Protein AF-A0A2C9M074-F1 (afdb_monomer_lite)

Sequence (110 aa):
RHGRFTGSSGLQLAYLSGLESSANKGDDCTFTADDGYSLIAPIANDPSYKGIDILMTSQWPKDVEKYGSPANRSQELYPSSTCIAEVARVLRPRYHFAGLEDVFYERQPY

Structure (mmCIF, N/CA/C/O backbone):
data_AF-A0A2C9M074-F1
#
_entry.id   AF-A0A2C9M074-F1
#
loop_
_atom_site.group_PDB
_atom_site.id
_atom_site.type_symbol
_atom_site.label_atom_id
_atom_site.label_alt_id
_atom_site.label_comp_id
_atom_site.label_asym_id
_atom_site.label_entity_id
_atom_site.label_seq_id
_atom_site.pdbx_PDB_ins_code
_atom_site.Cartn_x
_atom_site.Cartn_y
_atom_site.Cartn_z
_atom_site.occupancy
_atom_site.B_iso_or_equiv
_atom_site.auth_seq_id
_atom_site.auth_comp_id
_atom_site.auth_asym_id
_atom_site.auth_atom_id
_atom_site.pdbx_PDB_model_num
ATOM 1 N N . ARG A 1 1 ? -3.291 8.872 -7.496 1.00 84.38 1 ARG A N 1
ATOM 2 C CA . ARG A 1 1 ? -4.619 9.010 -6.808 1.00 84.38 1 ARG A CA 1
ATOM 3 C C . ARG A 1 1 ? -4.641 8.135 -5.558 1.00 84.38 1 ARG A C 1
ATOM 5 O O . ARG A 1 1 ? -4.130 7.023 -5.628 1.00 84.38 1 ARG A O 1
ATOM 12 N N . HIS A 1 2 ? -5.246 8.583 -4.457 1.00 93.94 2 HIS A N 1
ATOM 13 C CA . HIS A 1 2 ? -5.258 7.842 -3.190 1.00 93.94 2 HIS A CA 1
ATOM 14 C C . HIS A 1 2 ? -6.562 8.050 -2.407 1.00 93.94 2 HIS A C 1
ATOM 16 O O . HIS A 1 2 ? -7.305 8.999 -2.662 1.00 93.94 2 HIS A O 1
ATOM 22 N N . GLY A 1 3 ? -6.842 7.182 -1.435 1.00 95.81 3 GLY A N 1
ATOM 23 C CA . GLY A 1 3 ? -7.982 7.376 -0.543 1.00 95.81 3 GLY A CA 1
ATOM 24 C C . GLY A 1 3 ? -8.226 6.230 0.428 1.00 95.81 3 GLY A C 1
ATOM 25 O O . GLY A 1 3 ? -7.659 5.145 0.302 1.00 95.81 3 GLY A O 1
ATOM 26 N N . ARG A 1 4 ? -9.102 6.496 1.401 1.00 95.50 4 ARG A N 1
ATOM 27 C CA . ARG A 1 4 ? -9.618 5.517 2.362 1.00 95.50 4 ARG A CA 1
ATOM 28 C C . ARG A 1 4 ? -11.130 5.430 2.237 1.00 95.50 4 ARG A C 1
ATOM 30 O O . ARG A 1 4 ? -11.798 6.446 2.064 1.00 95.50 4 ARG A O 1
ATOM 37 N N . PHE A 1 5 ? -11.653 4.223 2.349 1.00 95.81 5 PHE A N 1
ATOM 38 C CA . PHE A 1 5 ? -13.071 3.927 2.264 1.00 95.81 5 PHE A CA 1
ATOM 39 C C . PHE A 1 5 ? -13.461 2.962 3.380 1.00 95.81 5 PHE A C 1
ATOM 41 O O . PHE A 1 5 ? -12.747 1.997 3.649 1.00 95.81 5 PHE A O 1
ATOM 48 N N . THR A 1 6 ? -14.608 3.217 4.004 1.00 96.38 6 THR A N 1
ATOM 49 C CA . THR A 1 6 ? -15.212 2.317 4.987 1.00 96.38 6 THR A CA 1
ATOM 50 C C . THR A 1 6 ? -16.574 1.896 4.459 1.00 96.38 6 THR A C 1
ATOM 52 O O . THR A 1 6 ? -17.449 2.737 4.253 1.00 96.38 6 THR A O 1
ATOM 55 N N . GLY A 1 7 ? -16.744 0.599 4.216 1.00 95.50 7 GLY A N 1
ATOM 56 C CA . GLY A 1 7 ? -18.016 0.024 3.792 1.00 95.50 7 GLY A CA 1
ATOM 57 C C . GLY A 1 7 ? -19.039 -0.033 4.927 1.00 95.50 7 GLY A C 1
ATOM 58 O O . GLY A 1 7 ? -18.709 0.111 6.103 1.00 95.50 7 GLY A O 1
ATOM 59 N N . SER A 1 8 ? -20.297 -0.313 4.586 1.00 95.44 8 SER A N 1
ATOM 60 C CA . SER A 1 8 ? -21.400 -0.426 5.555 1.00 95.44 8 SER A CA 1
ATOM 61 C C . SER A 1 8 ? -21.234 -1.576 6.555 1.00 95.44 8 SER A C 1
ATOM 63 O O . SER A 1 8 ? -21.764 -1.503 7.659 1.00 95.44 8 SER A O 1
ATOM 65 N N . SER A 1 9 ? -20.477 -2.618 6.199 1.00 95.69 9 SER A N 1
ATOM 66 C CA . SER A 1 9 ? -20.116 -3.725 7.095 1.00 95.69 9 SER A CA 1
ATOM 67 C C . SER A 1 9 ? -18.997 -3.378 8.084 1.00 95.69 9 SER A C 1
ATOM 69 O O . SER A 1 9 ? -18.645 -4.209 8.916 1.00 95.69 9 SER A O 1
ATOM 71 N N . GLY A 1 10 ? -18.403 -2.186 7.972 1.00 95.00 10 GLY A N 1
ATOM 72 C CA . GLY A 1 10 ? -17.193 -1.808 8.698 1.00 95.00 10 GLY A CA 1
ATOM 73 C C . GLY A 1 10 ? -15.890 -2.221 8.007 1.00 95.00 10 GLY A C 1
ATOM 74 O O . GLY A 1 10 ? -14.831 -1.907 8.540 1.00 95.00 10 GLY A O 1
ATOM 75 N N . LEU A 1 11 ? -15.947 -2.867 6.831 1.00 96.50 11 LEU A N 1
ATOM 76 C CA . LEU A 1 11 ? -14.762 -3.185 6.022 1.00 96.50 11 LEU A CA 1
ATOM 77 C C . LEU A 1 11 ? -13.990 -1.905 5.683 1.00 96.50 11 LEU A C 1
ATOM 79 O O . LEU A 1 11 ? -14.562 -0.979 5.102 1.00 96.50 11 LEU A O 1
ATOM 83 N N . GLN A 1 12 ? -12.697 -1.876 5.987 1.00 97.31 12 GLN A N 1
ATOM 84 C CA . GLN A 1 12 ? -11.831 -0.736 5.707 1.00 97.31 12 GLN A CA 1
ATOM 85 C C . GLN A 1 12 ? -10.879 -1.034 4.541 1.00 97.31 12 GLN A C 1
ATOM 87 O O . GLN A 1 12 ? -10.148 -2.023 4.548 1.00 97.31 12 GLN A O 1
ATOM 92 N N . LEU A 1 13 ? -10.864 -0.144 3.551 1.00 97.31 13 LEU A N 1
ATOM 93 C CA . LEU A 1 13 ? -10.033 -0.217 2.349 1.00 97.31 13 LEU A CA 1
ATOM 94 C C . LEU A 1 13 ? -9.211 1.066 2.204 1.00 97.31 13 LEU A C 1
ATOM 96 O O . LEU A 1 13 ? -9.737 2.169 2.361 1.00 97.31 13 LEU A O 1
ATOM 100 N N . ALA A 1 14 ? -7.935 0.935 1.861 1.00 97.75 14 ALA A N 1
ATOM 101 C CA . ALA A 1 14 ? -7.113 2.039 1.383 1.00 97.75 14 ALA A CA 1
ATOM 102 C C . ALA A 1 14 ? -6.549 1.708 0.007 1.00 97.75 14 ALA A C 1
ATOM 104 O O . ALA A 1 14 ? -6.297 0.545 -0.310 1.00 97.75 14 ALA A O 1
ATOM 105 N N . TYR A 1 15 ? -6.314 2.741 -0.794 1.00 97.44 15 TYR A N 1
ATOM 106 C CA . TYR A 1 15 ? -5.626 2.580 -2.062 1.00 97.44 15 TYR A CA 1
ATOM 107 C C . TYR A 1 15 ? -4.635 3.711 -2.336 1.00 97.44 15 TYR A C 1
ATOM 109 O O . TYR A 1 15 ? -4.861 4.859 -1.941 1.00 97.44 15 TYR A O 1
ATOM 117 N N . LEU A 1 16 ? -3.556 3.372 -3.042 1.00 96.62 16 LEU A N 1
ATOM 118 C CA . LEU A 1 16 ? -2.564 4.304 -3.578 1.00 96.62 16 LEU A CA 1
ATOM 119 C C . LEU A 1 16 ? -2.190 3.862 -4.999 1.00 96.62 16 LEU A C 1
ATOM 121 O O . LEU A 1 16 ? -1.502 2.865 -5.204 1.00 96.62 16 LEU A O 1
ATOM 125 N N . SER A 1 17 ? -2.713 4.586 -5.984 1.00 93.38 17 SER A N 1
ATOM 126 C CA . SER A 1 17 ? -2.609 4.259 -7.406 1.00 93.38 17 SER A CA 1
ATOM 127 C C . SER A 1 17 ? -1.599 5.155 -8.112 1.00 93.38 17 SER A C 1
ATOM 129 O O . SER A 1 17 ? -1.647 6.379 -7.946 1.00 93.38 17 SER A O 1
ATOM 131 N N . GLY A 1 18 ? -0.799 4.541 -8.984 1.00 92.88 18 GLY A N 1
ATOM 132 C CA . GLY A 1 18 ? 0.210 5.184 -9.827 1.00 92.88 18 GLY A CA 1
ATOM 133 C C . GLY A 1 18 ? 1.624 4.650 -9.582 1.00 92.88 18 GLY A C 1
ATOM 134 O O . GLY A 1 18 ? 1.821 3.741 -8.777 1.00 92.88 18 GLY A O 1
ATOM 135 N N . LEU A 1 19 ? 2.598 5.234 -10.277 1.00 92.75 19 LEU A N 1
ATOM 136 C CA . LEU A 1 19 ? 4.028 5.045 -10.023 1.00 92.75 19 LEU A CA 1
ATOM 137 C C . LEU A 1 19 ? 4.565 6.112 -9.061 1.00 92.75 19 LEU A C 1
ATOM 139 O O . LEU A 1 19 ? 4.226 7.288 -9.198 1.00 92.75 19 LEU A O 1
ATOM 143 N N . GLU A 1 20 ? 5.425 5.713 -8.127 1.00 93.56 20 GLU A N 1
ATOM 144 C CA . GLU A 1 20 ? 6.160 6.616 -7.243 1.00 93.56 20 GLU A CA 1
ATOM 145 C C . GLU A 1 20 ? 7.022 7.548 -8.095 1.00 93.56 20 GLU A C 1
ATOM 147 O O . GLU A 1 20 ? 7.891 7.105 -8.848 1.00 93.56 20 GLU A O 1
ATOM 152 N N . SER A 1 21 ? 6.769 8.847 -7.973 1.00 91.00 21 SER A N 1
ATOM 153 C CA . SER A 1 21 ? 7.519 9.888 -8.661 1.00 91.00 21 SER A CA 1
ATOM 154 C C . SER A 1 21 ? 8.210 10.797 -7.654 1.00 91.00 21 SER A C 1
ATOM 156 O O . SER A 1 21 ? 7.634 11.188 -6.639 1.00 91.00 21 SER A O 1
ATOM 158 N N . SER A 1 22 ? 9.448 11.178 -7.966 1.00 81.94 22 SER A N 1
ATOM 159 C CA . SER A 1 22 ? 10.190 12.207 -7.233 1.00 81.94 22 SER A CA 1
ATOM 160 C C . SER A 1 22 ? 9.831 13.632 -7.675 1.00 81.94 22 SER A C 1
ATOM 162 O O . SER A 1 22 ? 10.427 14.590 -7.188 1.00 81.94 22 SER A O 1
ATOM 164 N N . ALA A 1 23 ? 8.921 13.794 -8.642 1.00 77.31 23 ALA A N 1
ATOM 165 C CA . ALA A 1 23 ? 8.496 15.103 -9.119 1.00 77.31 23 ALA A CA 1
ATOM 166 C C . ALA A 1 23 ? 7.514 15.771 -8.142 1.00 77.31 23 ALA A C 1
ATOM 168 O O . ALA A 1 23 ? 6.652 15.123 -7.556 1.00 77.31 23 ALA A O 1
ATOM 169 N N . ASN A 1 24 ? 7.594 17.101 -8.034 1.00 65.81 24 ASN A N 1
ATOM 170 C CA . ASN A 1 24 ? 6.729 17.907 -7.156 1.00 65.81 24 ASN A CA 1
ATOM 171 C C . ASN A 1 24 ? 5.257 17.970 -7.615 1.00 65.81 24 ASN A C 1
ATOM 173 O O . ASN A 1 24 ? 4.409 18.490 -6.893 1.00 65.81 24 ASN A O 1
ATOM 177 N N . LYS A 1 25 ? 4.947 17.495 -8.827 1.00 65.31 25 LYS A N 1
ATOM 178 C CA . LYS A 1 25 ? 3.582 17.337 -9.338 1.00 65.31 25 LYS A CA 1
ATOM 179 C C . LYS A 1 25 ? 3.444 15.944 -9.933 1.00 65.31 25 LYS A C 1
ATOM 181 O O . LYS A 1 25 ? 4.244 15.567 -10.784 1.00 65.31 25 LYS A O 1
ATOM 186 N N . GLY A 1 26 ? 2.442 15.208 -9.461 1.00 62.44 26 GLY A N 1
ATOM 187 C CA . GLY A 1 26 ? 2.045 13.943 -10.059 1.00 62.44 26 GLY A CA 1
ATOM 188 C C . GLY A 1 26 ? 1.343 14.177 -11.396 1.00 62.44 26 GLY A C 1
ATOM 189 O O . GLY A 1 26 ? 0.492 15.060 -11.506 1.00 62.44 26 GLY A O 1
ATOM 190 N N . ASP A 1 27 ? 1.714 13.382 -12.390 1.00 75.69 27 ASP A N 1
ATOM 191 C CA . ASP A 1 27 ? 0.953 13.190 -13.623 1.00 75.69 27 ASP A CA 1
ATOM 192 C C . ASP A 1 27 ? -0.254 12.272 -13.337 1.00 75.69 27 ASP A C 1
ATOM 194 O O . ASP A 1 27 ? -0.375 11.698 -12.252 1.00 75.69 27 ASP A O 1
ATOM 198 N N . ASP A 1 28 ? -1.138 12.067 -14.319 1.00 79.19 28 ASP A N 1
ATOM 199 C CA . ASP A 1 28 ? -2.372 11.274 -14.151 1.00 79.19 28 ASP A CA 1
ATOM 200 C C . ASP A 1 28 ? -2.145 9.841 -13.623 1.00 79.19 28 ASP A C 1
ATOM 202 O O . ASP A 1 28 ? -3.028 9.262 -12.980 1.00 79.19 28 ASP A O 1
ATOM 206 N N . CYS A 1 29 ? -0.954 9.283 -13.863 1.00 86.94 29 CYS A N 1
ATOM 207 C CA . CYS A 1 29 ? -0.575 7.912 -13.520 1.00 86.94 29 CYS A CA 1
ATOM 208 C C . CYS A 1 29 ? 0.540 7.820 -12.464 1.00 86.94 29 CYS A C 1
ATOM 210 O O . CYS A 1 29 ? 1.145 6.755 -12.319 1.00 86.94 29 CYS A O 1
ATOM 212 N N . THR A 1 30 ? 0.838 8.894 -11.726 1.00 93.06 30 THR A N 1
ATOM 213 C CA . THR A 1 30 ? 1.864 8.880 -10.671 1.00 93.06 30 THR A CA 1
ATOM 214 C C . THR A 1 30 ? 1.310 9.294 -9.308 1.00 93.06 30 THR A C 1
ATOM 216 O O . THR A 1 30 ? 0.177 9.769 -9.180 1.00 93.06 30 THR A O 1
ATOM 219 N N . PHE A 1 31 ? 2.086 9.027 -8.262 1.00 93.69 31 PHE A N 1
ATOM 220 C CA . PHE A 1 31 ? 1.847 9.535 -6.915 1.00 93.69 31 PHE A CA 1
ATOM 221 C C . PHE A 1 31 ? 3.158 10.051 -6.316 1.00 93.69 31 PHE A C 1
ATOM 223 O O . PHE A 1 31 ? 4.247 9.634 -6.722 1.00 93.69 31 PHE A O 1
ATOM 230 N N . THR A 1 32 ? 3.052 10.955 -5.347 1.00 93.88 32 THR A N 1
ATOM 231 C CA . THR A 1 32 ? 4.201 11.545 -4.646 1.00 93.88 32 THR A CA 1
ATOM 232 C C . THR A 1 32 ? 4.286 11.065 -3.197 1.00 93.88 32 THR A C 1
ATOM 234 O O . THR A 1 32 ? 3.374 10.430 -2.661 1.00 93.88 32 THR A O 1
ATOM 237 N N . ALA A 1 33 ? 5.388 11.394 -2.522 1.00 93.06 33 ALA A N 1
ATOM 238 C CA . ALA A 1 33 ? 5.533 11.117 -1.094 1.00 93.06 33 ALA A CA 1
ATOM 239 C C . ALA A 1 33 ? 4.439 11.798 -0.245 1.00 93.06 33 ALA A C 1
ATOM 241 O O . ALA A 1 33 ? 4.006 11.225 0.755 1.00 93.06 33 ALA A O 1
ATOM 242 N N . ASP A 1 34 ? 3.954 12.972 -0.665 1.00 93.50 34 ASP A N 1
ATOM 243 C CA . ASP A 1 34 ? 2.884 13.703 0.022 1.00 93.50 34 ASP A CA 1
ATOM 244 C C . ASP A 1 34 ? 1.549 12.950 -0.045 1.00 93.50 34 ASP A C 1
ATOM 246 O O . ASP A 1 34 ? 0.830 12.884 0.955 1.00 93.50 34 ASP A O 1
ATOM 250 N N . ASP A 1 35 ? 1.244 12.312 -1.182 1.00 94.25 35 ASP A N 1
ATOM 251 C CA . ASP A 1 35 ? 0.059 11.460 -1.332 1.00 94.25 35 ASP A CA 1
ATOM 252 C C . ASP A 1 35 ? 0.094 10.306 -0.318 1.00 94.25 35 ASP A C 1
ATOM 254 O O . ASP A 1 35 ? -0.876 10.069 0.408 1.00 94.25 35 ASP A O 1
ATOM 258 N N . GLY A 1 36 ? 1.240 9.622 -0.218 1.00 95.06 36 GLY A N 1
ATOM 259 C CA . GLY A 1 36 ? 1.456 8.549 0.752 1.00 95.06 36 GLY A CA 1
ATOM 260 C C . GLY A 1 36 ? 1.378 9.039 2.199 1.00 95.06 36 GLY A C 1
ATOM 261 O O . GLY A 1 36 ? 0.705 8.418 3.024 1.00 95.06 36 GLY A O 1
ATOM 262 N N . TYR A 1 37 ? 2.001 10.183 2.502 1.00 95.00 37 TYR A N 1
ATOM 263 C CA . TYR A 1 37 ? 1.967 10.791 3.832 1.00 95.00 37 TYR A CA 1
ATOM 264 C C . TYR A 1 37 ? 0.545 11.182 4.244 1.00 95.00 37 TYR A C 1
A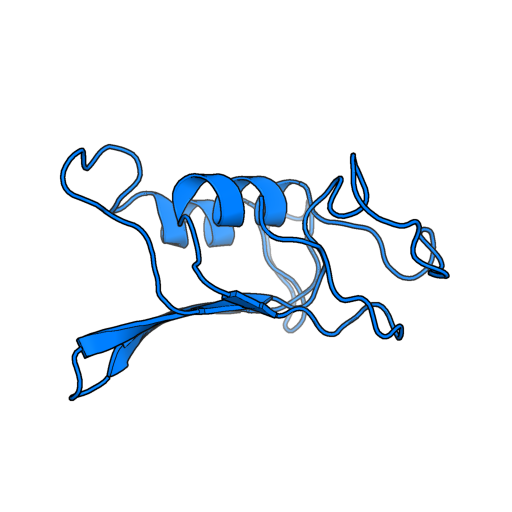TOM 266 O O . TYR A 1 37 ? 0.118 10.861 5.352 1.00 95.00 37 TYR A O 1
ATOM 274 N N . SER A 1 38 ? -0.224 11.808 3.351 1.00 95.12 38 SER A N 1
ATOM 275 C CA . SER A 1 38 ? -1.606 12.218 3.626 1.00 95.12 38 SER A CA 1
ATOM 276 C C . SER A 1 38 ? -2.513 11.033 3.986 1.00 95.12 38 SER A C 1
ATOM 278 O O . SER A 1 38 ? -3.431 11.170 4.798 1.00 95.12 38 SER A O 1
ATOM 280 N N . LEU A 1 39 ? -2.225 9.848 3.434 1.00 95.19 39 LEU A N 1
ATOM 281 C CA . LEU A 1 39 ? -2.968 8.619 3.692 1.00 95.19 39 LEU A CA 1
ATOM 282 C C . LEU A 1 39 ? -2.723 8.074 5.110 1.00 95.19 39 LEU A C 1
ATOM 284 O O . LEU A 1 39 ? -3.641 7.522 5.727 1.00 95.19 39 LEU A O 1
ATOM 288 N N . ILE A 1 40 ? -1.498 8.233 5.624 1.00 96.31 40 ILE A N 1
ATOM 289 C CA . ILE A 1 40 ? -1.052 7.655 6.902 1.00 96.31 40 ILE A CA 1
ATOM 290 C C . ILE A 1 40 ? -1.050 8.650 8.067 1.00 96.31 40 ILE A C 1
ATOM 292 O O . ILE A 1 40 ? -1.243 8.237 9.211 1.00 96.31 40 ILE A O 1
ATOM 296 N N . ALA A 1 41 ? -0.882 9.948 7.805 1.00 95.56 41 ALA A N 1
ATOM 297 C CA . ALA A 1 41 ? -0.782 10.990 8.827 1.00 95.56 41 ALA A CA 1
ATOM 298 C C . ALA A 1 41 ? -1.933 10.974 9.854 1.00 95.56 41 ALA A C 1
ATOM 300 O O . ALA A 1 41 ? -1.642 11.106 11.045 1.00 95.56 41 ALA A O 1
ATOM 301 N N . PRO A 1 42 ? -3.206 10.721 9.473 1.00 92.44 42 PRO A N 1
ATOM 302 C CA . PRO A 1 42 ? -4.309 10.678 10.435 1.00 92.44 42 PRO A CA 1
ATOM 303 C C . PRO A 1 42 ? -4.223 9.545 11.468 1.00 92.44 42 PRO A C 1
ATOM 305 O O . PRO A 1 42 ? -4.913 9.609 12.479 1.00 92.44 42 PRO A O 1
ATOM 308 N N . ILE A 1 43 ? -3.432 8.494 11.213 1.00 93.31 43 ILE A N 1
ATOM 309 C CA . ILE A 1 43 ? -3.363 7.290 12.065 1.00 93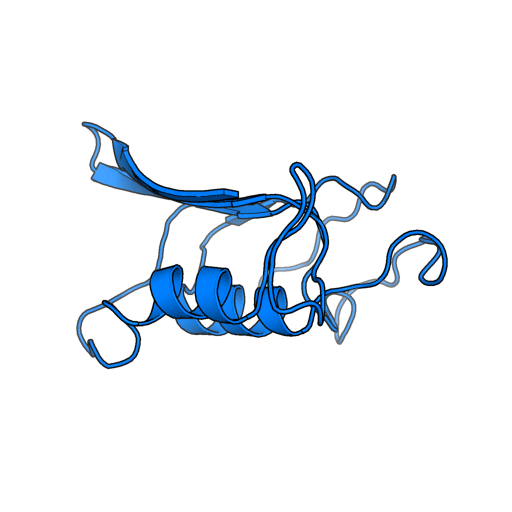.31 43 ILE A CA 1
ATOM 310 C C . ILE A 1 43 ? -1.955 6.966 12.570 1.00 93.31 43 ILE A C 1
ATOM 312 O O . ILE A 1 43 ? -1.805 6.089 13.416 1.00 93.31 43 ILE A O 1
ATOM 316 N N . ALA A 1 44 ? -0.920 7.660 12.087 1.00 90.38 44 ALA A N 1
ATOM 317 C CA . ALA A 1 44 ? 0.475 7.333 12.385 1.00 90.38 44 ALA A CA 1
ATOM 318 C C . ALA A 1 44 ? 0.797 7.355 13.891 1.00 90.38 44 ALA A C 1
ATOM 320 O O . ALA A 1 44 ? 1.613 6.563 14.355 1.00 90.38 44 ALA A O 1
ATOM 321 N N . ASN A 1 45 ? 0.119 8.223 14.647 1.00 90.00 45 ASN A N 1
ATOM 322 C CA . ASN A 1 45 ? 0.305 8.393 16.090 1.00 90.00 45 ASN A CA 1
ATOM 323 C C . ASN A 1 45 ? -0.883 7.880 16.921 1.00 90.00 45 ASN A C 1
ATOM 325 O O . ASN A 1 45 ? -0.967 8.187 18.108 1.00 90.00 45 ASN A O 1
ATOM 329 N N . ASP A 1 46 ? -1.808 7.127 16.320 1.00 92.88 46 ASP A N 1
ATOM 330 C CA . ASP A 1 46 ? -2.964 6.575 17.027 1.00 92.88 46 ASP A CA 1
ATOM 331 C C . ASP A 1 46 ? -2.628 5.186 17.614 1.00 92.88 46 ASP A C 1
ATOM 333 O O . ASP A 1 46 ? -2.544 4.201 16.868 1.00 92.88 46 ASP A O 1
ATOM 337 N N . PRO A 1 47 ? -2.462 5.054 18.948 1.00 90.75 47 PRO A N 1
ATOM 338 C CA . PRO A 1 47 ? -2.150 3.770 19.578 1.00 90.75 47 PR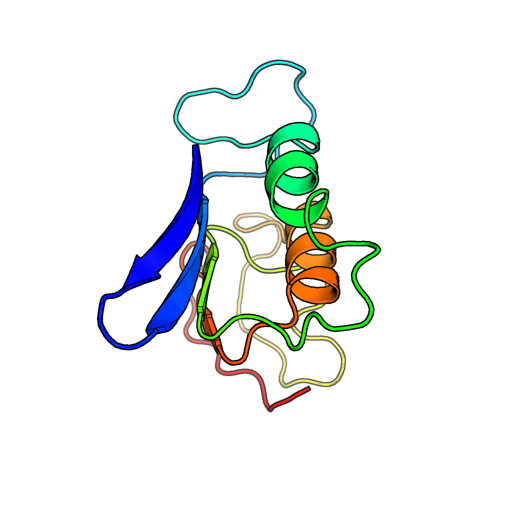O A CA 1
ATOM 339 C C . PRO A 1 47 ? -3.330 2.786 19.538 1.00 90.75 47 PRO A C 1
ATOM 341 O O . PRO A 1 47 ? -3.144 1.579 19.722 1.00 90.75 47 PRO A O 1
ATOM 344 N N . SER A 1 48 ? -4.551 3.277 19.309 1.00 93.88 48 SER A N 1
ATOM 345 C CA . SER A 1 48 ? -5.750 2.449 19.198 1.00 93.88 48 SER A CA 1
ATOM 346 C C . SER A 1 48 ? -5.913 1.840 17.804 1.00 93.88 48 SER A C 1
ATOM 348 O O . SER A 1 48 ? -6.569 0.802 17.672 1.00 93.88 48 SER A O 1
ATOM 350 N N . TYR A 1 49 ? -5.253 2.409 16.787 1.00 94.38 49 TYR A N 1
ATOM 351 C CA . TYR A 1 49 ? -5.318 1.926 15.413 1.00 94.38 49 TYR A CA 1
ATOM 352 C C . TYR A 1 49 ? -4.771 0.493 15.308 1.00 94.38 49 TYR A C 1
ATOM 354 O O . TYR A 1 49 ? -3.635 0.198 15.702 1.00 94.38 49 TYR A O 1
ATOM 362 N N . LYS A 1 50 ? -5.600 -0.421 14.787 1.00 93.38 50 LYS A N 1
ATOM 363 C CA . LYS A 1 50 ? -5.298 -1.863 14.682 1.00 93.38 50 LYS A CA 1
ATOM 364 C C . LYS A 1 50 ? -4.850 -2.308 13.296 1.00 93.38 50 LYS A C 1
ATOM 366 O O . LYS A 1 50 ? -4.330 -3.411 13.174 1.00 93.38 50 LYS A O 1
ATOM 371 N N . GLY A 1 51 ? -5.013 -1.455 12.295 1.00 95.06 51 GLY A N 1
ATOM 372 C CA . GLY A 1 51 ? -4.722 -1.762 10.905 1.00 95.06 51 GLY A CA 1
ATOM 373 C C . GLY A 1 51 ? -5.945 -1.582 10.014 1.00 95.06 51 GLY A C 1
ATOM 374 O O . GLY A 1 51 ? -6.970 -1.070 10.464 1.00 95.06 51 GLY A O 1
ATOM 375 N N . ILE A 1 52 ? -5.815 -2.008 8.761 1.00 96.50 52 ILE A N 1
ATOM 376 C CA . ILE A 1 52 ? -6.862 -1.941 7.737 1.00 96.50 52 ILE A CA 1
ATOM 377 C C . ILE A 1 52 ? -7.124 -3.329 7.149 1.00 96.50 52 ILE A C 1
ATOM 379 O O . ILE A 1 52 ? -6.241 -4.186 7.175 1.00 96.50 52 ILE A O 1
ATOM 383 N N . ASP A 1 53 ? -8.317 -3.584 6.613 1.00 97.06 53 ASP A N 1
ATOM 384 C CA . ASP A 1 53 ? -8.601 -4.897 6.029 1.00 97.06 53 ASP A CA 1
ATOM 385 C C . ASP A 1 53 ? -7.872 -5.084 4.697 1.00 97.06 53 ASP A C 1
ATOM 387 O O . ASP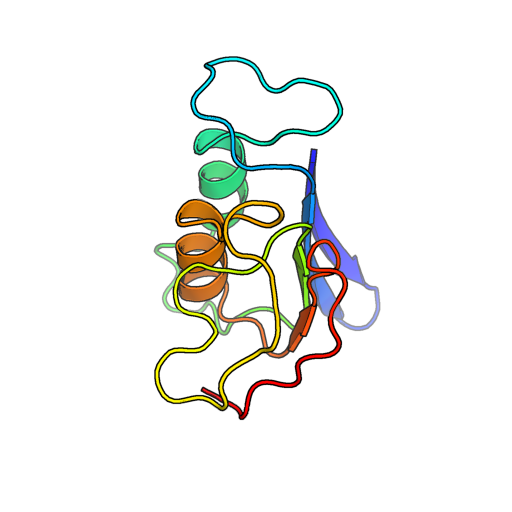 A 1 53 ? -7.243 -6.120 4.480 1.00 97.06 53 ASP A O 1
ATOM 391 N N . ILE A 1 54 ? -7.920 -4.080 3.818 1.00 97.38 54 ILE A N 1
ATOM 392 C CA . ILE A 1 54 ? -7.347 -4.177 2.474 1.00 97.38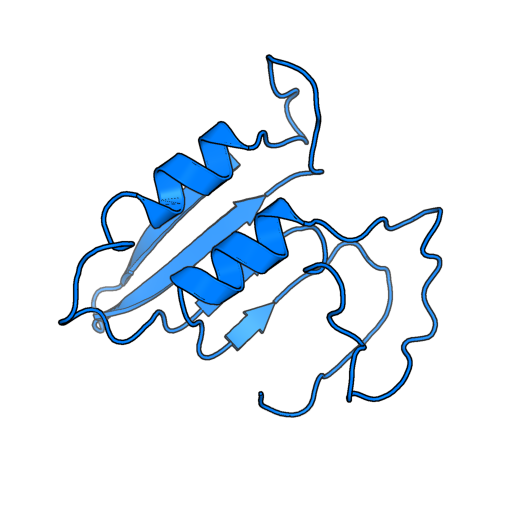 54 ILE A CA 1
ATOM 393 C C . ILE A 1 54 ? -6.541 -2.919 2.140 1.00 97.38 54 ILE A C 1
ATOM 395 O O . ILE A 1 54 ? -7.020 -1.793 2.291 1.00 97.38 54 ILE A O 1
ATOM 399 N N . LEU A 1 55 ? -5.328 -3.119 1.631 1.00 97.88 55 LEU A N 1
ATOM 400 C CA . LEU A 1 55 ? -4.542 -2.110 0.927 1.00 97.88 55 LEU A CA 1
ATOM 401 C C . LEU A 1 55 ? -4.411 -2.514 -0.545 1.00 97.88 55 LEU A C 1
ATOM 403 O O . LEU A 1 55 ? -4.019 -3.638 -0.850 1.00 97.88 55 LEU A O 1
ATOM 407 N N . MET A 1 56 ? -4.722 -1.595 -1.455 1.00 97.75 56 MET A N 1
ATOM 408 C CA . MET A 1 56 ? -4.526 -1.774 -2.894 1.00 97.75 56 MET A CA 1
ATOM 409 C C . MET A 1 56 ? -3.500 -0.778 -3.418 1.00 97.75 56 MET A C 1
ATOM 411 O O . MET A 1 56 ? -3.644 0.430 -3.222 1.00 97.75 56 MET A O 1
ATOM 415 N N . THR A 1 57 ? -2.488 -1.258 -4.126 1.00 97.38 57 THR A N 1
ATOM 416 C CA . THR A 1 57 ? -1.502 -0.389 -4.768 1.00 97.38 57 THR A CA 1
ATOM 417 C C . THR A 1 57 ? -1.245 -0.782 -6.209 1.00 97.38 57 THR A C 1
ATOM 419 O O . THR A 1 57 ? -1.594 -1.877 -6.638 1.00 97.38 57 THR A O 1
ATOM 422 N N . SER A 1 58 ? -0.664 0.125 -6.991 1.00 95.50 58 SER A N 1
ATOM 423 C CA . SER A 1 58 ? -0.166 -0.248 -8.317 1.00 95.50 58 SER A CA 1
ATOM 424 C C . SER A 1 58 ? 1.155 -1.004 -8.180 1.00 95.50 58 SER A C 1
ATOM 426 O O . SER A 1 58 ? 1.213 -2.167 -8.558 1.00 95.50 58 SER A O 1
ATOM 428 N N . GLN A 1 59 ? 2.170 -0.373 -7.579 1.00 95.25 59 GLN A N 1
ATOM 429 C CA . GLN A 1 59 ? 3.488 -0.978 -7.365 1.00 95.25 59 GLN A CA 1
ATOM 430 C C . GLN A 1 59 ? 3.554 -1.835 -6.096 1.00 95.25 59 GLN A C 1
ATOM 432 O O . GLN A 1 59 ? 2.830 -1.612 -5.119 1.00 95.25 59 GLN A O 1
ATOM 437 N N . TRP A 1 60 ? 4.509 -2.756 -6.079 1.00 95.44 60 TRP A N 1
ATOM 438 C CA . TRP A 1 60 ? 4.920 -3.517 -4.911 1.00 95.44 60 TRP A CA 1
ATOM 439 C C . TRP A 1 60 ? 5.616 -2.629 -3.878 1.00 95.44 60 TRP A C 1
ATOM 441 O O . TRP A 1 60 ? 6.368 -1.714 -4.244 1.00 95.44 60 TRP A O 1
ATOM 451 N N . PRO A 1 61 ? 5.446 -2.930 -2.577 1.00 95.38 61 PRO A N 1
ATOM 452 C CA . PRO A 1 61 ? 6.310 -2.362 -1.560 1.00 95.38 61 PRO A CA 1
ATOM 453 C C . PRO A 1 61 ? 7.753 -2.815 -1.793 1.00 95.38 61 PRO A C 1
ATOM 455 O O . PRO A 1 61 ? 8.029 -3.941 -2.218 1.00 95.38 61 PRO A O 1
ATOM 458 N N . LYS A 1 62 ? 8.698 -1.931 -1.487 1.00 95.12 62 LYS A N 1
ATOM 459 C CA . LYS A 1 62 ? 10.114 -2.281 -1.413 1.00 95.12 62 LYS A CA 1
ATOM 460 C C . LYS A 1 62 ? 10.326 -3.478 -0.484 1.00 95.12 62 LYS A C 1
ATOM 462 O O . LYS A 1 62 ? 9.696 -3.584 0.565 1.00 95.12 62 LYS A O 1
ATOM 467 N N . ASP A 1 63 ? 11.226 -4.369 -0.894 1.00 92.00 63 ASP A N 1
ATOM 468 C CA . ASP A 1 63 ? 11.628 -5.564 -0.150 1.00 92.00 63 ASP A CA 1
ATOM 469 C C . ASP A 1 63 ? 10.494 -6.577 0.125 1.00 92.00 63 ASP A C 1
ATOM 471 O O . ASP A 1 63 ? 10.614 -7.411 1.021 1.00 92.00 63 ASP A O 1
ATOM 475 N N . VAL A 1 64 ? 9.418 -6.592 -0.676 1.00 91.50 64 VAL A N 1
ATOM 476 C CA . VAL A 1 64 ? 8.306 -7.568 -0.555 1.00 91.50 64 VAL A CA 1
ATOM 477 C C . VAL A 1 64 ? 8.707 -9.029 -0.794 1.00 91.50 64 VAL A C 1
ATOM 479 O O . VAL A 1 64 ? 7.916 -9.949 -0.592 1.00 91.50 64 VAL A O 1
ATOM 482 N N . GLU A 1 65 ? 9.942 -9.277 -1.202 1.00 90.62 65 GLU A N 1
ATOM 483 C CA . GLU A 1 65 ? 10.518 -10.613 -1.393 1.00 90.62 65 GLU A CA 1
ATOM 484 C C . GLU A 1 65 ? 11.460 -10.985 -0.236 1.00 90.62 65 GLU A C 1
ATOM 486 O O . GLU A 1 65 ? 11.837 -12.140 -0.063 1.00 90.62 65 GLU A O 1
ATOM 491 N N . LYS A 1 66 ? 11.810 -10.024 0.629 1.00 89.62 66 LYS A N 1
ATOM 492 C CA . LYS A 1 66 ? 12.721 -10.242 1.755 1.00 89.62 66 LYS A CA 1
ATOM 493 C C . LYS A 1 66 ? 12.120 -11.247 2.731 1.00 89.62 66 LYS A C 1
ATOM 495 O O . LYS A 1 66 ? 11.002 -11.040 3.193 1.00 89.62 66 LYS A O 1
ATOM 500 N N . TYR A 1 67 ? 12.852 -12.312 3.049 1.00 88.31 67 TYR A N 1
ATOM 501 C CA . TYR A 1 67 ? 12.369 -13.445 3.858 1.00 88.31 67 TYR A CA 1
ATOM 502 C C . TYR A 1 67 ? 11.182 -14.220 3.250 1.00 88.31 67 TYR A C 1
ATOM 504 O O . TYR A 1 67 ? 10.591 -15.046 3.935 1.00 88.31 67 TYR A O 1
ATOM 512 N N . GLY A 1 68 ? 10.824 -13.949 1.993 1.00 86.50 68 GLY A N 1
ATOM 513 C CA . GLY A 1 68 ? 9.803 -14.676 1.245 1.00 86.50 68 GLY A CA 1
ATOM 514 C C . GLY A 1 68 ? 10.418 -15.566 0.167 1.00 86.50 68 GLY A C 1
ATOM 515 O O . GLY A 1 68 ? 11.636 -15.740 0.091 1.00 86.50 68 GLY A O 1
ATOM 516 N N . SER A 1 69 ? 9.555 -16.118 -0.687 1.00 88.38 69 SER A N 1
ATOM 517 C CA . SER A 1 69 ? 10.010 -16.771 -1.916 1.00 88.38 69 SER A CA 1
ATOM 518 C C . SER A 1 69 ? 10.476 -15.712 -2.924 1.00 88.38 69 SER A C 1
ATOM 520 O O . SER A 1 69 ? 9.918 -14.617 -2.943 1.00 88.38 69 SER A O 1
ATOM 522 N N . PRO A 1 70 ? 11.481 -15.997 -3.763 1.00 88.19 70 PRO A N 1
ATOM 523 C CA . PRO A 1 70 ? 11.847 -15.090 -4.846 1.00 88.19 70 PRO A CA 1
ATOM 524 C C . PRO A 1 70 ? 10.716 -15.016 -5.883 1.00 88.19 70 PRO A C 1
ATOM 526 O O . PRO A 1 70 ? 10.123 -16.045 -6.221 1.00 88.19 70 PRO A O 1
ATOM 529 N N . ALA A 1 71 ? 10.432 -13.825 -6.409 1.00 88.44 71 ALA A N 1
ATOM 530 C CA . ALA A 1 71 ? 9.511 -13.645 -7.525 1.00 88.44 71 ALA A CA 1
ATOM 531 C C . ALA A 1 71 ? 10.279 -13.555 -8.850 1.00 88.44 71 ALA A C 1
ATOM 533 O O . ALA A 1 71 ? 11.342 -12.942 -8.943 1.00 88.44 71 ALA A O 1
ATOM 534 N N . ASN A 1 72 ? 9.719 -14.131 -9.913 1.00 88.88 72 ASN A N 1
ATOM 535 C CA . ASN A 1 72 ? 10.278 -13.996 -11.256 1.00 88.88 72 ASN A CA 1
ATOM 536 C C . ASN A 1 72 ? 9.764 -12.707 -11.918 1.00 88.88 72 ASN A C 1
ATOM 538 O O . ASN A 1 72 ? 8.882 -12.762 -12.772 1.00 88.88 72 ASN A O 1
ATOM 542 N N . ARG A 1 73 ? 10.271 -11.547 -11.477 1.00 89.50 73 ARG A N 1
ATOM 543 C CA . ARG A 1 73 ? 9.899 -10.226 -12.016 1.00 89.50 73 ARG A CA 1
ATOM 544 C C . ARG A 1 73 ? 11.101 -9.428 -12.506 1.00 89.50 73 ARG A C 1
ATOM 546 O O . ARG A 1 73 ? 12.200 -9.537 -11.964 1.00 89.50 73 ARG A O 1
ATOM 553 N N . SER A 1 74 ? 10.867 -8.545 -13.474 1.00 90.69 74 SER A N 1
ATOM 554 C CA . SER A 1 74 ? 11.855 -7.542 -13.879 1.00 90.69 74 SER A CA 1
ATOM 555 C C . SER A 1 74 ? 11.804 -6.334 -12.943 1.00 90.69 74 SER A C 1
ATOM 557 O O . SER A 1 74 ? 10.857 -5.552 -12.984 1.00 90.69 74 SER A O 1
ATOM 559 N N . GLN A 1 75 ? 12.831 -6.159 -12.109 1.00 86.06 75 GLN A N 1
ATOM 560 C CA . GLN A 1 75 ? 12.941 -4.983 -11.233 1.00 86.06 75 GLN A CA 1
ATOM 561 C C . GLN A 1 75 ? 13.193 -3.681 -12.008 1.00 86.06 75 GLN A C 1
ATOM 563 O O . GLN A 1 75 ? 12.891 -2.606 -11.499 1.00 86.06 75 GLN A O 1
ATOM 568 N N . GLU A 1 76 ? 13.735 -3.774 -13.226 1.00 87.25 76 GLU A N 1
ATOM 569 C CA . GLU A 1 76 ? 13.960 -2.623 -14.105 1.00 87.25 76 GLU A CA 1
ATOM 570 C C . GLU A 1 76 ? 12.640 -2.096 -14.683 1.00 87.25 76 GLU A C 1
ATOM 572 O O . GLU A 1 76 ? 12.401 -0.891 -14.672 1.00 87.25 76 GLU A O 1
ATOM 577 N N . LEU A 1 77 ? 11.762 -2.998 -15.136 1.00 87.94 77 LEU A N 1
ATOM 578 C CA . LEU A 1 77 ? 10.448 -2.631 -15.679 1.00 87.94 77 LEU A CA 1
ATOM 579 C C . LEU A 1 77 ? 9.444 -2.283 -14.575 1.00 87.94 77 LEU A C 1
ATOM 581 O O . LEU A 1 77 ? 8.593 -1.415 -14.766 1.00 87.94 77 LEU A O 1
ATOM 585 N N . TYR A 1 78 ? 9.554 -2.942 -13.420 1.00 89.25 78 TYR A N 1
ATOM 586 C CA . TYR A 1 78 ? 8.615 -2.814 -12.309 1.00 89.25 78 TYR A CA 1
ATOM 587 C C . TYR A 1 78 ? 9.349 -2.468 -11.009 1.00 89.25 78 TYR A C 1
ATOM 589 O O . TYR A 1 78 ? 9.522 -3.321 -10.124 1.00 89.25 78 TYR A O 1
ATOM 597 N N . PRO A 1 79 ? 9.806 -1.211 -10.872 1.00 90.81 79 PRO A N 1
ATOM 598 C CA . PRO A 1 79 ? 10.494 -0.776 -9.671 1.00 90.81 79 PRO A CA 1
ATOM 599 C C . PRO A 1 79 ? 9.554 -0.853 -8.466 1.00 90.81 79 PRO A C 1
ATOM 601 O O . PRO A 1 79 ? 8.405 -0.411 -8.517 1.00 90.81 79 PRO A O 1
ATOM 604 N N . SER A 1 80 ? 10.055 -1.395 -7.356 1.00 93.19 80 SER A N 1
ATOM 605 C CA . SER A 1 80 ? 9.332 -1.387 -6.081 1.00 93.19 80 SER A CA 1
ATOM 606 C C . SER A 1 80 ? 9.382 -0.013 -5.418 1.00 93.19 80 SER A C 1
ATOM 608 O O . SER A 1 80 ? 10.391 0.685 -5.525 1.00 93.19 80 SER A O 1
ATOM 610 N N . SER A 1 81 ? 8.352 0.324 -4.648 1.00 95.88 81 SER A N 1
ATOM 611 C CA . SER A 1 81 ? 8.212 1.639 -4.027 1.00 95.88 81 SER A CA 1
ATOM 612 C C . SER A 1 81 ? 8.577 1.646 -2.540 1.00 95.88 81 SER A C 1
ATOM 614 O O . SER A 1 81 ? 8.085 0.834 -1.747 1.00 95.88 81 SER A O 1
ATOM 616 N N . THR A 1 82 ? 9.410 2.611 -2.140 1.00 96.25 82 THR A N 1
ATOM 617 C CA . THR A 1 82 ? 9.745 2.823 -0.718 1.00 96.25 82 THR A CA 1
ATOM 618 C C . THR A 1 82 ? 8.582 3.494 0.006 1.00 96.25 82 THR A C 1
ATOM 620 O O . THR A 1 82 ? 8.250 3.093 1.121 1.00 96.25 82 THR A O 1
ATOM 623 N N . CYS A 1 83 ? 7.912 4.452 -0.643 1.00 96.19 83 CYS A N 1
ATOM 624 C CA . CYS A 1 83 ? 6.698 5.065 -0.110 1.00 96.19 83 CYS A CA 1
ATOM 625 C C . CYS A 1 83 ? 5.612 4.016 0.187 1.00 96.19 83 CYS A C 1
ATOM 627 O O . CYS A 1 83 ? 5.058 4.006 1.285 1.00 96.19 83 CYS A O 1
ATOM 629 N N . ILE A 1 84 ? 5.364 3.066 -0.723 1.00 96.94 84 ILE A N 1
ATOM 630 C CA . ILE A 1 84 ? 4.371 2.002 -0.495 1.00 96.94 84 ILE A CA 1
ATOM 631 C C . ILE A 1 84 ? 4.777 1.075 0.654 1.00 96.94 84 ILE A C 1
ATOM 633 O O . ILE A 1 84 ? 3.911 0.662 1.425 1.00 96.94 84 ILE A O 1
ATOM 637 N N . ALA A 1 85 ? 6.069 0.768 0.811 1.00 96.62 85 ALA A N 1
ATOM 638 C CA . ALA A 1 85 ? 6.540 -0.009 1.959 1.00 96.62 85 ALA A CA 1
ATOM 639 C C . ALA A 1 85 ? 6.224 0.694 3.289 1.00 96.62 85 ALA A C 1
ATOM 641 O O . ALA A 1 85 ? 5.757 0.052 4.230 1.00 96.62 85 ALA A O 1
ATOM 642 N N . GLU A 1 86 ? 6.404 2.015 3.352 1.00 96.81 86 GLU A N 1
ATOM 643 C CA . GLU A 1 86 ? 6.073 2.808 4.538 1.00 96.81 86 GLU A CA 1
ATOM 644 C C . GLU A 1 86 ? 4.558 2.887 4.779 1.00 96.81 86 GLU A C 1
ATOM 646 O O . GLU A 1 86 ? 4.090 2.695 5.904 1.00 96.81 86 GLU A O 1
ATOM 651 N N . VAL A 1 87 ? 3.774 3.075 3.714 1.00 97.12 87 VAL A N 1
ATOM 652 C CA . VAL A 1 87 ? 2.306 3.042 3.768 1.00 97.12 87 VAL A CA 1
ATOM 653 C C . VAL A 1 87 ? 1.814 1.702 4.320 1.00 97.12 87 VAL A C 1
ATOM 655 O O . VAL A 1 87 ? 1.002 1.687 5.246 1.00 97.12 87 VAL A O 1
ATOM 658 N N . ALA A 1 88 ? 2.335 0.579 3.820 1.00 96.19 88 ALA A N 1
ATOM 659 C CA . ALA A 1 88 ? 1.987 -0.753 4.306 1.00 96.19 88 ALA A CA 1
ATOM 660 C C . ALA A 1 88 ? 2.399 -0.952 5.775 1.00 96.19 88 ALA A C 1
ATOM 662 O O . ALA A 1 88 ? 1.604 -1.446 6.579 1.00 96.19 88 ALA A O 1
ATOM 663 N N . ARG A 1 89 ? 3.601 -0.499 6.158 1.00 95.06 89 ARG A N 1
ATOM 664 C CA . ARG A 1 89 ? 4.104 -0.578 7.538 1.00 95.06 89 ARG A CA 1
ATOM 665 C C . ARG A 1 89 ? 3.192 0.152 8.524 1.00 95.06 89 ARG A C 1
ATOM 667 O O . ARG A 1 89 ? 2.923 -0.364 9.608 1.00 95.06 89 ARG A O 1
ATOM 674 N N . VAL A 1 90 ? 2.727 1.347 8.165 1.00 96.25 90 VAL A N 1
ATOM 675 C CA . VAL A 1 90 ? 1.913 2.188 9.053 1.00 96.25 90 VAL A CA 1
ATOM 676 C C . VAL A 1 90 ? 0.441 1.760 9.043 1.00 96.25 90 VAL A C 1
ATOM 678 O O . VAL A 1 90 ? -0.171 1.643 10.112 1.00 96.25 90 VAL A O 1
ATOM 681 N N . LEU A 1 91 ? -0.121 1.450 7.867 1.00 96.25 91 LEU A N 1
ATOM 682 C CA . LEU A 1 91 ? -1.517 1.022 7.733 1.00 96.25 91 LEU A CA 1
ATOM 683 C C . LEU A 1 91 ? -1.781 -0.395 8.238 1.00 96.25 91 LEU A C 1
ATOM 685 O O . LEU A 1 91 ? -2.939 -0.671 8.543 1.00 96.25 91 LEU A O 1
ATOM 689 N N . ARG A 1 92 ? -0.758 -1.255 8.348 1.00 95.12 92 ARG A N 1
ATOM 690 C CA . ARG A 1 92 ? -0.861 -2.641 8.845 1.00 95.12 92 ARG A CA 1
ATOM 691 C C . ARG A 1 92 ? -2.016 -3.411 8.174 1.00 95.12 92 ARG A C 1
ATOM 693 O O . ARG A 1 92 ? -2.953 -3.817 8.866 1.00 95.12 92 ARG A O 1
ATOM 700 N N . PRO A 1 93 ? -2.013 -3.540 6.833 1.00 95.62 93 PRO A N 1
ATOM 701 C CA . PRO A 1 93 ? -3.094 -4.204 6.120 1.00 95.62 93 PRO A CA 1
ATOM 702 C C . PRO A 1 93 ? -3.134 -5.701 6.428 1.00 95.62 93 PRO A C 1
ATOM 704 O O . PRO A 1 93 ? -2.090 -6.343 6.537 1.00 95.62 93 PRO A O 1
ATOM 707 N N . ARG A 1 94 ? -4.339 -6.272 6.508 1.00 95.19 94 ARG A N 1
ATOM 708 C CA . ARG A 1 94 ? -4.523 -7.733 6.553 1.00 95.19 94 ARG A CA 1
ATOM 709 C C . ARG A 1 94 ? -4.243 -8.374 5.198 1.00 95.19 94 ARG A C 1
ATOM 711 O O . ARG A 1 94 ? -3.656 -9.447 5.149 1.00 95.19 94 ARG A O 1
ATOM 718 N N . TYR A 1 95 ? -4.628 -7.693 4.120 1.00 95.00 95 TYR A N 1
ATOM 719 C CA . TYR A 1 95 ? -4.313 -8.074 2.748 1.00 95.00 95 TYR A CA 1
ATOM 720 C C . TYR A 1 95 ? -3.776 -6.874 1.973 1.00 95.00 95 TYR A C 1
ATOM 722 O O . TYR A 1 95 ? -4.353 -5.786 2.020 1.00 95.00 95 TYR A O 1
ATOM 730 N N . HIS A 1 96 ? -2.683 -7.077 1.239 1.00 95.81 96 HIS A N 1
ATOM 731 C CA . HIS A 1 96 ? -2.103 -6.076 0.347 1.00 95.81 96 HIS A CA 1
ATOM 732 C C . HIS A 1 96 ? -2.075 -6.632 -1.075 1.00 95.81 96 HIS A C 1
ATOM 734 O O . HIS A 1 96 ? -1.345 -7.577 -1.356 1.00 95.81 96 HIS A O 1
ATOM 740 N N . PHE A 1 97 ? -2.878 -6.047 -1.962 1.00 96.12 97 PHE A N 1
ATOM 741 C CA . PHE A 1 97 ? -2.897 -6.380 -3.384 1.00 96.12 97 PHE A CA 1
ATOM 742 C C . PHE A 1 97 ? -2.125 -5.336 -4.184 1.00 96.12 97 PHE A C 1
ATOM 744 O O . PHE A 1 97 ? -2.332 -4.134 -4.004 1.00 96.12 97 PHE A O 1
ATOM 751 N N . ALA A 1 98 ? -1.279 -5.806 -5.094 1.00 95.25 98 ALA A N 1
ATOM 752 C CA . ALA A 1 98 ? -0.581 -4.986 -6.071 1.00 95.25 98 ALA A CA 1
ATOM 753 C C . ALA A 1 98 ? -0.640 -5.651 -7.451 1.00 95.25 98 ALA A C 1
ATOM 755 O O . ALA A 1 98 ? -0.864 -6.860 -7.532 1.00 95.25 98 ALA A O 1
ATOM 756 N N . GLY A 1 99 ? -0.521 -4.870 -8.526 1.00 92.38 99 GLY A N 1
ATOM 757 C CA . GLY A 1 99 ? -0.944 -5.336 -9.852 1.00 92.38 99 GLY A CA 1
ATOM 758 C C . GLY A 1 99 ? -0.128 -4.846 -11.041 1.00 92.38 99 GLY A C 1
ATOM 759 O O . GLY A 1 99 ? -0.585 -5.027 -12.165 1.00 92.38 99 GLY A O 1
ATOM 760 N N . LEU A 1 100 ? 1.028 -4.215 -10.838 1.00 92.88 100 LEU A N 1
ATOM 761 C CA . LEU A 1 100 ? 1.837 -3.700 -11.945 1.00 92.88 100 LEU A CA 1
ATOM 762 C C . LEU A 1 100 ? 2.875 -4.719 -12.441 1.00 92.88 100 LEU A C 1
ATOM 764 O O . LEU A 1 100 ? 3.281 -4.662 -13.591 1.00 92.88 100 LEU A O 1
ATOM 768 N N . GLU A 1 101 ? 3.293 -5.654 -11.594 1.00 90.06 101 GLU A N 1
ATOM 769 C CA . GLU A 1 101 ? 4.542 -6.416 -11.722 1.00 90.06 101 GLU A CA 1
ATOM 770 C C . GLU A 1 101 ? 4.504 -7.564 -12.735 1.00 90.06 101 GLU A C 1
ATOM 772 O O . GLU A 1 101 ? 5.494 -8.284 -12.861 1.00 90.06 101 GLU A O 1
ATOM 777 N N . ASP A 1 102 ? 3.371 -7.741 -13.420 1.00 91.31 102 ASP A N 1
ATOM 778 C CA . ASP A 1 102 ? 3.128 -8.778 -14.434 1.00 91.31 102 ASP A CA 1
ATOM 779 C C . ASP A 1 102 ? 3.554 -10.191 -13.986 1.00 91.31 102 ASP A C 1
ATOM 78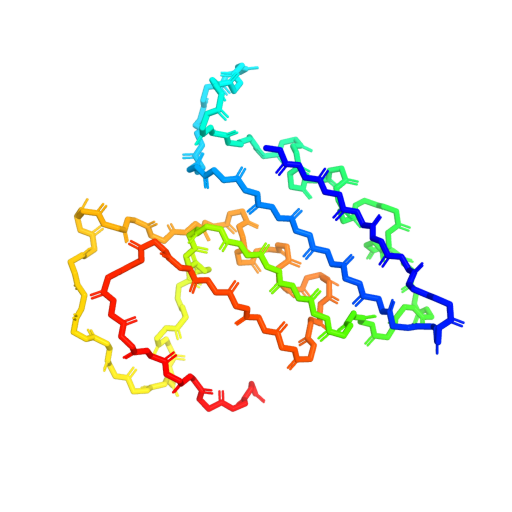1 O O . ASP A 1 102 ? 4.034 -11.022 -14.754 1.00 91.31 102 ASP A O 1
ATOM 785 N N . VAL A 1 103 ? 3.402 -10.469 -12.690 1.00 92.31 103 VAL A N 1
ATOM 786 C CA . VAL A 1 103 ? 3.757 -11.747 -12.078 1.00 92.31 103 VAL A CA 1
ATOM 787 C C . VAL A 1 103 ? 2.740 -12.105 -11.004 1.00 92.31 103 VAL A C 1
ATOM 789 O O . VAL A 1 103 ? 2.286 -11.252 -10.238 1.00 92.31 103 VAL A O 1
ATOM 792 N N . PHE A 1 104 ? 2.397 -13.389 -10.913 1.00 92.12 104 PHE A N 1
ATOM 793 C CA . PHE A 1 104 ? 1.683 -13.906 -9.753 1.00 92.12 104 PHE A CA 1
ATOM 794 C C . PHE A 1 104 ? 2.674 -14.140 -8.611 1.00 92.12 104 PHE A C 1
ATOM 796 O O . PHE A 1 104 ? 3.627 -14.909 -8.753 1.00 92.12 104 PHE A O 1
ATOM 803 N N . TYR A 1 105 ? 2.436 -13.493 -7.475 1.00 92.12 105 TYR A N 1
ATOM 804 C CA . TYR A 1 105 ? 3.247 -13.650 -6.277 1.00 92.12 105 TYR A CA 1
ATOM 805 C C . TYR A 1 105 ? 2.364 -13.610 -5.036 1.00 92.12 105 TYR A C 1
ATOM 807 O O . TYR A 1 105 ? 1.672 -12.627 -4.778 1.00 92.12 105 TYR A O 1
ATOM 815 N N . GLU A 1 106 ? 2.414 -14.685 -4.258 1.00 90.88 106 GLU A N 1
ATOM 816 C CA . GLU A 1 106 ? 1.745 -14.789 -2.970 1.00 90.88 106 GLU A CA 1
ATOM 817 C C . GLU A 1 106 ? 2.812 -14.825 -1.880 1.00 90.88 106 GLU A C 1
ATOM 819 O O . GLU A 1 106 ? 3.574 -15.786 -1.744 1.00 90.88 106 GLU A O 1
ATOM 824 N N . ARG A 1 107 ? 2.900 -13.741 -1.112 1.00 84.00 107 ARG A N 1
ATOM 825 C CA . ARG A 1 107 ? 3.818 -13.677 0.020 1.00 84.00 107 ARG A CA 1
ATOM 826 C C . ARG A 1 107 ? 3.214 -14.438 1.197 1.00 84.00 107 ARG A C 1
ATOM 828 O O . ARG A 1 107 ? 2.038 -14.271 1.508 1.00 84.00 107 ARG A O 1
ATOM 835 N N . GLN A 1 108 ? 4.036 -15.211 1.903 1.00 76.31 108 GLN A N 1
ATOM 836 C CA . GLN A 1 108 ? 3.652 -15.741 3.211 1.00 76.31 108 GLN A CA 1
ATOM 837 C C . GLN A 1 108 ? 3.331 -14.586 4.185 1.00 76.31 108 GLN A C 1
ATOM 839 O O . GLN A 1 108 ? 3.908 -13.501 4.038 1.00 76.31 108 GLN A O 1
ATOM 844 N N . PRO A 1 109 ? 2.424 -14.788 5.161 1.00 69.50 109 PRO A N 1
ATOM 845 C CA . PRO A 1 109 ? 2.110 -13.772 6.163 1.00 69.50 109 PRO A CA 1
ATOM 846 C C . PRO A 1 109 ? 3.377 -13.213 6.824 1.00 69.50 109 PRO A C 1
ATOM 848 O O . PRO A 1 109 ? 4.353 -13.946 6.988 1.00 69.50 109 PRO A O 1
ATOM 851 N N . TYR A 1 110 ? 3.355 -11.919 7.162 1.00 53.53 110 TYR A N 1
ATOM 852 C CA . TYR A 1 110 ? 4.456 -11.234 7.851 1.00 53.53 110 TYR A CA 1
ATOM 853 C C . TYR A 1 110 ? 4.873 -11.920 9.154 1.00 53.53 110 TYR A C 1
ATOM 855 O O . TYR A 1 110 ? 3.974 -12.367 9.902 1.00 53.53 110 TYR A O 1
#

Organism: Biomphalaria glabrata (NCBI:txid6526)

Secondary structure (DSSP, 8-state):
-EEEEE-TT--EEEEE-SEE--SSS--TTEE-HHHHHHHHTTTTT-TT---EEEEEESSPBTTTTTTSPPP---TTTSPPBHHHHHHHHHH-EEEEEE-SSSS---PPP-

Foldseek 3Di:
DWDWDADPVRAIEIEDFADEDPDPDDDPRYDYLVRLCVHQVVQQPPPPQPAHAEYEYAAAAPPLCPVWPDWPFDCVQGPHDPSVVVSCVRRVYPYYDYDNGPTDDDTDDD

Radius of gyration: 13.91 Å; chains: 1; bounding box: 35×35×35 Å

pLDDT: mean 91.43, std 7.68, range [53.53, 97.88]